Protein AF-A0AAD9UDW7-F1 (afdb_monomer_lite)

Foldseek 3Di:
DLVVLLQDDLVCSQVVLVVCCVVDDPVCNVVSVCCCCAENQNDWDFDDDDVPDTDIDGDDHVHYSVRRRCNVCVVVVHDDPVVVVCVVVVVVCVVVVDDPPDDDDDDDDDDDDDDDDDDPDDDDDDPDPDDDDDDD

Structure (mmCIF, N/CA/C/O backbone):
data_AF-A0AAD9UDW7-F1
#
_entry.id   AF-A0AAD9UDW7-F1
#
loop_
_atom_site.group_PDB
_atom_site.id
_atom_site.type_symbol
_atom_site.label_atom_id
_atom_site.label_alt_id
_atom_site.label_comp_id
_atom_site.label_asym_id
_atom_site.label_entity_id
_atom_site.label_seq_id
_atom_site.pdbx_PDB_ins_code
_atom_site.Cartn_x
_atom_site.Cartn_y
_atom_site.Cartn_z
_atom_site.occupancy
_atom_site.B_iso_or_equiv
_atom_site.auth_seq_id
_atom_site.auth_comp_id
_atom_site.auth_asym_id
_atom_site.auth_atom_id
_atom_site.pdbx_PDB_model_num
ATOM 1 N N . MET A 1 1 ? -3.778 -12.737 3.399 1.00 78.50 1 MET A N 1
ATOM 2 C CA . MET A 1 1 ? -4.960 -11.868 3.612 1.00 78.50 1 MET A CA 1
ATOM 3 C C . MET A 1 1 ? -4.651 -10.383 3.373 1.00 78.50 1 MET A C 1
ATOM 5 O O . MET A 1 1 ? -5.360 -9.782 2.583 1.00 78.50 1 MET A O 1
ATOM 9 N N . LEU A 1 2 ? -3.624 -9.783 4.004 1.00 88.69 2 LEU A N 1
ATOM 10 C CA . LEU A 1 2 ? -3.210 -8.379 3.760 1.00 88.69 2 LEU A CA 1
ATOM 11 C C . LEU A 1 2 ? -2.294 -8.211 2.534 1.00 88.69 2 LEU A C 1
ATOM 13 O O . LEU A 1 2 ? -2.432 -7.262 1.775 1.00 88.69 2 LEU A O 1
ATOM 17 N N . ASP A 1 3 ? -1.393 -9.165 2.330 1.00 90.06 3 ASP A N 1
ATOM 18 C CA . ASP A 1 3 ? -0.544 -9.340 1.145 1.00 90.06 3 ASP A CA 1
ATOM 19 C C . ASP A 1 3 ? -1.326 -9.357 -0.177 1.00 90.06 3 ASP A C 1
ATOM 21 O O . ASP A 1 3 ? -0.852 -8.830 -1.179 1.00 90.06 3 ASP A O 1
ATOM 25 N N . GLY A 1 4 ? -2.555 -9.879 -0.163 1.00 92.25 4 GLY A N 1
ATOM 26 C CA . GLY A 1 4 ? -3.457 -9.862 -1.317 1.00 92.25 4 GLY A CA 1
ATOM 27 C C . GLY A 1 4 ? -3.724 -8.459 -1.877 1.00 92.25 4 GLY A C 1
ATOM 28 O O . GLY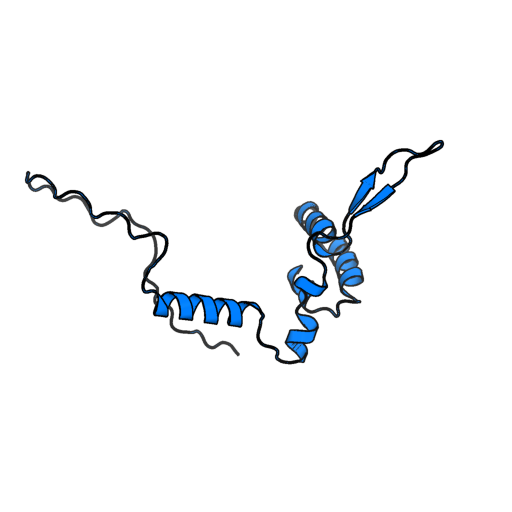 A 1 4 ? -3.935 -8.317 -3.079 1.00 92.25 4 GLY A O 1
ATOM 29 N N . LEU A 1 5 ? -3.638 -7.409 -1.048 1.00 94.75 5 LEU A N 1
ATOM 30 C CA . LEU A 1 5 ? -3.786 -6.022 -1.504 1.00 94.75 5 LEU A CA 1
ATOM 31 C C . LEU A 1 5 ? -2.692 -5.599 -2.491 1.00 94.75 5 LEU A C 1
ATOM 33 O O . LEU A 1 5 ? -2.919 -4.693 -3.287 1.00 94.75 5 LEU A O 1
ATOM 37 N N . ALA A 1 6 ? -1.519 -6.234 -2.458 1.00 93.94 6 ALA A N 1
ATOM 38 C CA . ALA A 1 6 ? -0.418 -5.898 -3.359 1.00 93.94 6 ALA A CA 1
ATOM 39 C C . ALA A 1 6 ? -0.686 -6.332 -4.805 1.00 93.94 6 ALA A C 1
ATOM 41 O O . ALA A 1 6 ? -0.047 -5.814 -5.716 1.00 93.94 6 ALA A O 1
ATOM 42 N N . PHE A 1 7 ? -1.637 -7.246 -5.003 1.00 93.81 7 PHE A N 1
ATOM 43 C CA . PHE A 1 7 ? -2.030 -7.771 -6.308 1.00 93.81 7 PHE A CA 1
ATOM 44 C C . PHE A 1 7 ? -3.306 -7.133 -6.854 1.00 93.81 7 PHE A C 1
ATOM 46 O O . PHE A 1 7 ? -3.706 -7.455 -7.969 1.00 93.81 7 PHE A O 1
ATOM 53 N N . LEU A 1 8 ? -3.966 -6.252 -6.098 1.00 95.50 8 LEU A N 1
ATOM 54 C CA . LEU A 1 8 ? -5.086 -5.476 -6.622 1.00 95.50 8 LEU A CA 1
ATOM 55 C C . LEU A 1 8 ? -4.565 -4.326 -7.490 1.00 95.50 8 LEU A C 1
ATOM 57 O O . LEU A 1 8 ? -3.517 -3.759 -7.156 1.00 95.50 8 LEU A O 1
ATOM 61 N N . PRO A 1 9 ? -5.318 -3.915 -8.528 1.00 95.44 9 PRO A N 1
ATOM 62 C CA . PRO A 1 9 ? -5.075 -2.642 -9.187 1.00 95.44 9 PRO A CA 1
ATOM 63 C C . PRO A 1 9 ? -4.955 -1.529 -8.135 1.00 95.44 9 PRO A C 1
ATOM 65 O O . PRO A 1 9 ? -5.756 -1.507 -7.193 1.00 95.44 9 PRO A O 1
ATOM 68 N N . PRO A 1 10 ? -4.002 -0.585 -8.254 1.00 93.88 10 PRO A N 1
ATOM 69 C CA . PRO A 1 10 ? -3.802 0.466 -7.252 1.00 93.88 10 PRO A CA 1
ATOM 70 C C . PRO A 1 10 ? -5.066 1.276 -6.918 1.00 93.88 10 PRO A C 1
ATOM 72 O O . PRO A 1 10 ? -5.203 1.776 -5.801 1.00 93.88 10 PRO A O 1
ATOM 75 N N . THR A 1 11 ? -6.004 1.382 -7.864 1.00 95.25 11 THR A N 1
ATOM 76 C CA . THR A 1 11 ? -7.317 2.021 -7.686 1.00 95.25 11 THR A CA 1
ATOM 77 C C . THR A 1 11 ? -8.207 1.284 -6.685 1.00 95.25 11 THR A C 1
ATOM 79 O O . THR A 1 11 ? -8.927 1.914 -5.908 1.00 95.25 11 THR A O 1
ATOM 82 N N . ASP A 1 12 ? -8.103 -0.042 -6.647 1.00 96.38 12 ASP A N 1
ATOM 83 C CA . ASP A 1 12 ? -9.020 -0.932 -5.934 1.00 96.38 12 ASP A CA 1
ATOM 84 C C . ASP A 1 12 ? -8.501 -1.295 -4.538 1.00 96.38 12 ASP A C 1
ATOM 86 O O . ASP A 1 12 ? -9.249 -1.799 -3.699 1.00 96.38 12 ASP A O 1
ATOM 90 N N . VAL A 1 13 ? -7.234 -0.983 -4.243 1.00 96.06 13 VAL A N 1
ATOM 91 C CA . VAL A 1 13 ? -6.599 -1.219 -2.934 1.00 96.06 13 VAL A CA 1
ATOM 92 C C . VAL A 1 13 ? -7.399 -0.584 -1.793 1.00 96.06 13 VAL A C 1
ATOM 94 O O . VAL A 1 13 ? -7.553 -1.189 -0.731 1.00 96.06 13 VAL A O 1
ATOM 97 N N . SER A 1 14 ? -7.948 0.614 -2.009 1.00 95.12 14 SER A N 1
ATOM 98 C CA . SER A 1 14 ? -8.770 1.315 -1.014 1.00 95.12 14 SER A CA 1
ATOM 99 C C . SER A 1 14 ? -10.047 0.538 -0.666 1.00 95.12 14 SER A C 1
ATOM 101 O O . SER A 1 14 ? -10.325 0.297 0.510 1.00 95.12 14 SER A O 1
ATOM 103 N N . ALA A 1 15 ? -10.772 0.067 -1.682 1.00 96.25 15 ALA A N 1
ATOM 104 C CA . ALA A 1 15 ? -11.975 -0.743 -1.523 1.00 96.25 15 ALA A CA 1
ATOM 105 C C . ALA A 1 15 ? -11.661 -2.111 -0.893 1.00 96.25 15 ALA A C 1
ATOM 107 O O . ALA A 1 15 ? -12.358 -2.550 0.028 1.00 96.25 15 ALA A O 1
ATOM 108 N N . GLY A 1 16 ? -10.568 -2.753 -1.320 1.00 95.62 16 GLY A N 1
ATOM 109 C CA . GLY A 1 16 ? -10.079 -4.002 -0.732 1.00 95.62 16 GLY A CA 1
ATOM 110 C C . GLY A 1 16 ? -9.754 -3.861 0.757 1.00 95.62 16 GLY A C 1
ATOM 111 O O . GLY A 1 16 ? -10.108 -4.728 1.557 1.00 95.62 16 GLY A O 1
ATOM 112 N N . MET A 1 17 ? -9.157 -2.736 1.16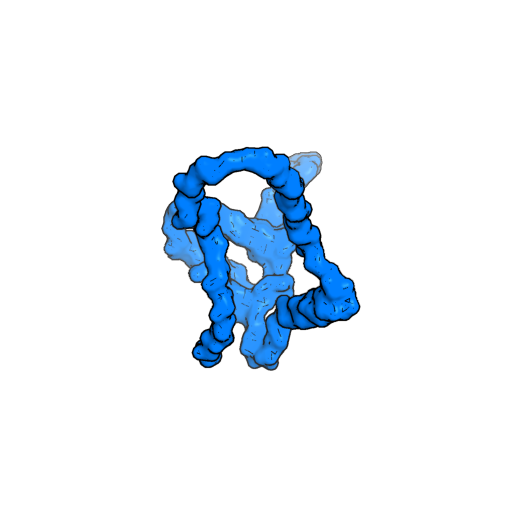0 1.00 95.88 17 MET A N 1
ATOM 113 C CA . MET A 1 17 ? -8.863 -2.432 2.563 1.00 95.88 17 MET A CA 1
ATOM 114 C C . MET A 1 17 ? -10.143 -2.290 3.402 1.00 95.88 17 MET A C 1
ATOM 116 O O . MET A 1 17 ? -10.216 -2.808 4.521 1.00 95.88 17 MET A O 1
ATOM 120 N N . THR A 1 18 ? -11.178 -1.635 2.864 1.00 95.12 18 THR A N 1
ATOM 121 C CA . THR A 1 18 ? -12.492 -1.543 3.520 1.00 95.12 18 THR A CA 1
ATOM 122 C C . THR A 1 18 ? -13.124 -2.920 3.695 1.00 95.12 18 THR A C 1
ATOM 124 O O . THR A 1 18 ? -13.633 -3.220 4.774 1.00 95.12 18 THR A O 1
ATOM 127 N N . HIS A 1 19 ? -13.043 -3.783 2.680 1.00 94.75 19 HIS A N 1
ATOM 128 C CA . HIS A 1 19 ? -13.552 -5.148 2.778 1.00 94.75 19 HIS A CA 1
ATOM 129 C C . HIS A 1 19 ? -12.789 -5.965 3.830 1.00 94.75 19 HIS A C 1
ATOM 131 O O . HIS A 1 19 ? -13.413 -6.586 4.691 1.00 94.75 19 HIS A O 1
ATOM 137 N N . LEU A 1 20 ? -11.454 -5.887 3.850 1.00 93.56 20 LEU A N 1
ATOM 138 C CA . LEU A 1 20 ? -10.617 -6.581 4.835 1.00 93.56 20 LEU A CA 1
ATOM 139 C C . LEU A 1 20 ? -10.971 -6.216 6.278 1.00 93.56 20 LEU A C 1
ATOM 141 O O . LEU A 1 20 ? -11.000 -7.098 7.135 1.00 93.56 20 LEU A O 1
ATOM 145 N N . ARG A 1 21 ? -11.308 -4.950 6.549 1.00 93.00 21 ARG A N 1
ATOM 146 C CA . ARG A 1 21 ? -11.769 -4.510 7.878 1.00 93.00 21 ARG A CA 1
ATOM 147 C C . ARG A 1 21 ? -13.040 -5.231 8.342 1.00 93.00 21 ARG A C 1
ATOM 149 O O . ARG A 1 21 ? -13.198 -5.419 9.541 1.00 93.00 21 ARG A O 1
ATOM 156 N N . THR A 1 22 ? -13.925 -5.639 7.430 1.00 93.31 22 THR A N 1
ATOM 157 C CA . THR A 1 22 ? -15.183 -6.327 7.787 1.00 93.31 22 THR A CA 1
ATOM 158 C C . THR A 1 22 ? -15.003 -7.805 8.120 1.00 93.31 22 THR A C 1
ATOM 160 O O . THR A 1 22 ? -15.789 -8.357 8.884 1.00 93.31 22 THR A O 1
ATOM 163 N N . ILE A 1 23 ? -13.970 -8.437 7.564 1.00 93.19 23 ILE A N 1
ATOM 164 C CA . ILE A 1 23 ? -13.714 -9.876 7.711 1.00 93.19 23 ILE A CA 1
ATOM 165 C C . ILE A 1 23 ? -12.570 -10.178 8.686 1.00 93.19 23 ILE A C 1
ATOM 167 O O . ILE A 1 23 ? -12.389 -11.326 9.091 1.00 93.19 23 ILE A O 1
ATOM 171 N N . ALA A 1 24 ? -11.783 -9.169 9.064 1.00 91.06 24 ALA A N 1
ATOM 172 C CA . ALA A 1 24 ? -10.683 -9.335 9.997 1.00 91.06 24 ALA A CA 1
ATOM 173 C C . ALA A 1 24 ? -11.193 -9.669 11.413 1.00 91.06 24 ALA A C 1
ATOM 175 O O . ALA A 1 24 ? -12.089 -8.994 11.926 1.00 91.06 24 ALA A O 1
ATOM 176 N N . PRO A 1 25 ? -10.598 -10.665 12.094 1.00 94.00 25 PRO A N 1
ATOM 177 C CA . PRO A 1 25 ? -10.945 -10.967 13.476 1.00 94.00 25 PRO A CA 1
ATOM 178 C C . PRO A 1 25 ? -10.550 -9.805 14.396 1.00 94.00 25 PRO A C 1
ATOM 180 O O . PRO A 1 25 ? -9.543 -9.135 14.164 1.00 94.00 25 PRO A O 1
ATOM 183 N N . ALA A 1 26 ? -11.287 -9.612 15.495 1.00 92.94 26 ALA A N 1
ATOM 184 C CA . ALA A 1 26 ? -11.054 -8.511 16.438 1.00 92.94 26 ALA A CA 1
ATOM 185 C C . ALA A 1 26 ? -9.610 -8.461 16.977 1.00 92.94 26 ALA A C 1
ATOM 187 O O . ALA A 1 26 ? -9.055 -7.381 17.164 1.00 92.94 26 ALA A O 1
ATOM 188 N N . LEU A 1 27 ? -8.970 -9.623 17.153 1.00 94.81 27 LEU A N 1
ATOM 189 C CA . LEU A 1 27 ? -7.564 -9.730 17.562 1.00 94.81 27 LEU A CA 1
ATOM 190 C C . LEU A 1 27 ? -6.616 -9.051 16.556 1.00 94.81 27 LEU A C 1
ATOM 192 O O . LEU A 1 27 ? -5.645 -8.416 16.955 1.00 94.81 27 LEU A O 1
ATOM 196 N N . ALA A 1 28 ? -6.918 -9.127 15.258 1.00 92.75 28 ALA A N 1
ATOM 197 C CA . ALA A 1 28 ? -6.119 -8.522 14.194 1.00 92.75 28 ALA A CA 1
ATOM 198 C C . ALA A 1 28 ? -6.478 -7.051 13.919 1.00 92.75 28 ALA A C 1
ATOM 200 O O . ALA A 1 28 ? -5.788 -6.404 13.130 1.00 92.75 28 ALA A O 1
ATOM 201 N N . ALA A 1 29 ? -7.511 -6.497 14.564 1.00 93.44 29 ALA A N 1
ATOM 202 C CA . ALA A 1 29 ? -7.940 -5.119 14.336 1.00 93.44 29 ALA A CA 1
ATOM 203 C C . ALA A 1 29 ? -6.800 -4.090 14.487 1.00 93.44 29 ALA A C 1
ATOM 205 O O . ALA A 1 29 ? -6.669 -3.260 13.589 1.00 93.44 29 ALA A O 1
ATOM 206 N N . PRO A 1 30 ? -5.911 -4.157 15.506 1.00 95.12 30 PRO A N 1
ATOM 207 C CA . PRO A 1 30 ? -4.796 -3.214 15.628 1.00 95.12 30 PRO A CA 1
ATOM 208 C C . PRO A 1 30 ? -3.818 -3.280 14.450 1.00 95.12 30 PRO A C 1
ATOM 210 O O . PRO A 1 30 ? -3.312 -2.250 14.006 1.00 95.12 30 PRO A O 1
ATOM 213 N N . LEU A 1 31 ? -3.574 -4.483 13.920 1.00 95.19 31 LEU A N 1
ATOM 214 C CA . LEU A 1 31 ? -2.689 -4.698 12.776 1.00 95.19 31 LEU A CA 1
ATOM 215 C C . LEU A 1 31 ? -3.299 -4.124 11.491 1.00 95.19 31 LEU A C 1
ATOM 217 O O . LEU A 1 31 ? -2.619 -3.426 10.743 1.00 95.19 31 LEU A O 1
ATOM 221 N N . VAL A 1 32 ? -4.583 -4.392 11.255 1.00 95.50 32 VAL A N 1
ATOM 222 C CA . VAL A 1 32 ? -5.333 -3.884 10.095 1.00 95.50 32 VAL A CA 1
ATOM 223 C C . VAL A 1 32 ? -5.409 -2.355 10.133 1.00 95.50 32 VAL A C 1
ATOM 225 O O . VAL A 1 32 ? -5.175 -1.699 9.119 1.00 95.50 32 VAL A O 1
ATOM 228 N N . ASP A 1 33 ? -5.652 -1.774 11.309 1.00 95.00 33 ASP A N 1
ATOM 229 C CA . ASP A 1 33 ? -5.666 -0.323 11.506 1.00 95.00 33 ASP A CA 1
ATOM 230 C C . ASP A 1 33 ? -4.294 0.312 11.265 1.00 95.00 33 ASP A C 1
ATOM 232 O O . ASP A 1 33 ? -4.201 1.380 10.656 1.00 95.00 33 ASP A O 1
ATOM 236 N N . TYR A 1 34 ? -3.227 -0.330 11.746 1.00 95.62 34 TYR A N 1
ATOM 237 C CA . TYR A 1 34 ? -1.861 0.115 11.493 1.00 95.62 34 TYR A CA 1
ATOM 238 C C . TYR A 1 34 ? -1.537 0.083 9.999 1.00 95.62 34 TYR A C 1
ATOM 240 O O . TYR A 1 34 ? -0.997 1.060 9.471 1.00 95.62 34 TYR A O 1
ATOM 248 N N . PHE A 1 35 ? -1.891 -1.010 9.316 1.00 95.44 35 PHE A N 1
ATOM 249 C CA . PHE A 1 35 ? -1.630 -1.169 7.891 1.00 95.44 35 PHE A CA 1
ATOM 250 C C . PHE A 1 35 ? -2.338 -0.080 7.082 1.00 95.44 35 PHE A C 1
ATOM 252 O O . PHE A 1 35 ? -1.711 0.609 6.280 1.00 95.44 35 PHE A O 1
ATOM 259 N N . ASP A 1 36 ? -3.616 0.153 7.370 1.00 95.19 36 ASP A N 1
ATOM 260 C CA . ASP A 1 36 ? -4.401 1.180 6.695 1.00 95.19 36 ASP A CA 1
ATOM 261 C C . ASP A 1 36 ? -3.793 2.583 6.855 1.00 95.19 36 ASP A C 1
ATOM 263 O O . ASP A 1 36 ? -3.590 3.322 5.887 1.00 95.19 36 ASP A O 1
ATOM 267 N N . LYS A 1 37 ? -3.409 2.924 8.091 1.00 95.19 37 LYS A N 1
ATOM 268 C CA . LYS A 1 37 ? -2.819 4.228 8.421 1.00 95.19 37 LYS A CA 1
ATOM 269 C C . LYS A 1 37 ? -1.426 4.428 7.836 1.00 95.19 37 LYS A C 1
ATOM 271 O O . LYS A 1 37 ? -1.029 5.568 7.604 1.00 95.19 37 LYS A O 1
ATOM 276 N N . THR A 1 38 ? -0.675 3.353 7.635 1.00 95.44 38 THR A N 1
ATOM 277 C CA . THR A 1 38 ? 0.736 3.430 7.234 1.00 95.44 38 THR A CA 1
ATOM 278 C C . THR A 1 38 ? 0.910 3.293 5.722 1.00 95.44 38 THR A C 1
ATOM 280 O O . THR A 1 38 ? 1.773 3.970 5.162 1.00 95.44 38 THR A O 1
ATOM 283 N N . TYR A 1 39 ? 0.071 2.488 5.061 1.00 95.25 39 TYR A N 1
ATOM 284 C CA . TYR A 1 39 ? 0.267 2.069 3.667 1.00 95.25 39 TYR A CA 1
ATOM 285 C C . TYR A 1 39 ? -0.861 2.472 2.704 1.00 95.25 39 TYR A C 1
ATOM 287 O O . TYR A 1 39 ? -0.605 2.583 1.505 1.00 95.25 39 TYR A O 1
ATOM 295 N N . VAL A 1 40 ? -2.093 2.697 3.186 1.00 94.81 40 VAL A N 1
ATOM 296 C CA . VAL A 1 40 ? -3.270 2.894 2.313 1.00 94.81 40 VAL A CA 1
ATOM 297 C C . VAL A 1 40 ? -3.868 4.295 2.465 1.00 94.81 40 VAL A C 1
ATOM 299 O O . VAL A 1 40 ? -3.639 5.166 1.623 1.00 94.81 40 VAL A O 1
ATOM 302 N N . HIS A 1 41 ? -4.631 4.549 3.531 1.00 94.00 41 HIS A N 1
ATOM 303 C CA . HIS A 1 41 ? -5.375 5.799 3.690 1.00 94.00 41 HIS A CA 1
ATOM 304 C C . HIS A 1 41 ? -4.627 6.879 4.473 1.00 94.00 41 HIS A C 1
ATOM 306 O O . HIS A 1 41 ? -5.065 8.035 4.455 1.00 94.00 41 HIS A O 1
ATOM 312 N N . GLY A 1 42 ? -3.521 6.561 5.141 1.00 92.38 42 GLY A N 1
ATOM 313 C CA . GLY A 1 42 ? -2.901 7.536 6.032 1.00 92.38 42 GLY A CA 1
ATOM 314 C C . GLY A 1 42 ? -3.739 7.756 7.295 1.00 92.38 42 GLY A C 1
ATOM 315 O O . GLY A 1 42 ? -4.627 6.974 7.633 1.00 92.38 42 GLY A O 1
ATOM 316 N N . HIS A 1 43 ? -3.485 8.845 8.010 1.00 92.56 43 HIS A N 1
ATOM 317 C CA . HIS A 1 43 ? -4.234 9.164 9.226 1.00 92.56 43 HIS A CA 1
ATOM 318 C C . HIS A 1 43 ? -4.502 10.658 9.344 1.00 92.56 43 HIS A C 1
ATOM 320 O O . HIS A 1 43 ? -3.832 11.482 8.728 1.00 92.56 43 HIS A O 1
ATOM 326 N N . TYR A 1 44 ? -5.496 11.024 10.147 1.00 91.19 44 TYR A N 1
ATOM 327 C CA . TYR A 1 44 ? -5.794 12.421 10.427 1.00 91.19 44 TYR A CA 1
ATOM 328 C C . TYR A 1 44 ? -5.074 12.872 11.693 1.00 91.19 44 TYR A C 1
ATOM 330 O O . TYR A 1 44 ? -5.091 12.180 12.710 1.00 91.19 44 TYR A O 1
ATOM 338 N N . ARG A 1 45 ? -4.485 14.067 11.643 1.00 89.69 45 ARG A N 1
ATOM 339 C CA . ARG A 1 45 ? -3.991 14.783 12.824 1.00 89.69 45 ARG A CA 1
ATOM 340 C C . ARG A 1 45 ? -4.782 16.059 13.030 1.00 89.69 45 ARG A C 1
ATOM 342 O O . ARG A 1 45 ? -5.227 16.682 12.063 1.00 89.69 45 ARG A O 1
ATOM 349 N N . GLN A 1 46 ? -4.909 16.484 14.279 1.00 86.12 46 GLN A N 1
ATOM 350 C CA . GLN A 1 46 ? -5.389 17.831 14.550 1.00 86.12 46 GLN A CA 1
ATOM 351 C C . GLN A 1 46 ? -4.317 18.840 14.124 1.00 86.12 46 GLN A C 1
ATOM 353 O O . GLN A 1 46 ? -3.151 18.748 14.509 1.00 86.12 46 GLN A O 1
ATOM 358 N N . GLY A 1 47 ? -4.709 19.755 13.245 1.00 80.19 47 GLY A N 1
ATOM 359 C CA . GLY A 1 47 ? -3.920 20.916 12.868 1.00 80.19 47 GLY A CA 1
ATOM 360 C C . GLY A 1 47 ? -4.026 22.010 13.925 1.00 80.19 47 GLY A C 1
ATOM 361 O O . GLY A 1 47 ? -4.809 21.916 14.869 1.00 80.19 47 GLY A O 1
ATOM 362 N N . ARG A 1 48 ? -3.244 23.080 13.753 1.00 81.75 48 ARG A N 1
ATOM 363 C CA . ARG A 1 48 ? -3.351 24.253 14.627 1.00 81.75 48 ARG A CA 1
ATOM 364 C C . ARG A 1 48 ? -4.787 24.801 14.575 1.00 81.75 48 ARG A C 1
ATOM 366 O O . ARG A 1 48 ? -5.294 24.982 13.463 1.00 81.75 48 ARG A O 1
ATOM 373 N N . PRO A 1 49 ? -5.422 25.072 15.729 1.00 76.00 49 PRO A N 1
ATOM 374 C CA . PRO A 1 49 ? -6.719 25.732 15.765 1.00 76.00 49 PRO A CA 1
ATOM 375 C C . PRO A 1 49 ? -6.626 27.073 15.035 1.00 76.00 49 PRO A C 1
ATOM 377 O O . PRO A 1 49 ? -5.708 27.855 15.284 1.00 76.00 49 PRO A O 1
ATOM 380 N N . GLN A 1 50 ? -7.555 27.329 14.119 1.00 69.75 50 GLN A N 1
ATOM 381 C CA . GLN A 1 50 ? -7.796 28.677 13.599 1.00 69.75 50 GLN A CA 1
ATOM 382 C C . GLN A 1 50 ? -8.969 29.282 14.373 1.00 69.75 50 GLN A C 1
ATOM 384 O O . GLN A 1 50 ? -9.731 28.544 15.001 1.00 69.75 50 GLN A O 1
ATOM 389 N N . LEU A 1 51 ? -9.084 30.616 14.365 1.00 68.12 51 LEU A N 1
ATOM 390 C CA . LEU A 1 51 ? -10.153 31.354 15.045 1.00 68.12 51 LEU A CA 1
ATOM 391 C C . LEU A 1 51 ? -11.519 30.730 14.684 1.00 68.12 51 LEU A C 1
ATOM 393 O O . LEU A 1 51 ? -12.004 30.911 13.572 1.00 68.12 51 LEU A O 1
ATOM 397 N N . GLY A 1 52 ? -12.099 29.949 15.603 1.00 67.75 52 GLY A N 1
ATOM 398 C CA . GLY A 1 52 ? -13.427 29.348 15.447 1.00 67.75 52 GLY A CA 1
ATOM 399 C C . GLY A 1 52 ? -13.521 27.827 15.259 1.00 67.75 52 GLY A C 1
ATOM 400 O O . GLY A 1 52 ? -14.643 27.348 15.122 1.00 67.75 52 GLY A O 1
ATOM 401 N N . GLY A 1 53 ? -12.439 27.030 15.284 1.00 76.50 53 GLY A N 1
ATOM 402 C CA . GLY A 1 53 ? -12.633 25.568 15.259 1.00 76.50 53 GLY A CA 1
ATOM 403 C C . GLY A 1 53 ? -11.405 24.655 15.227 1.00 76.50 53 GLY A C 1
ATOM 404 O O . GLY A 1 53 ? -10.265 25.079 15.028 1.00 76.50 53 GLY A O 1
ATOM 405 N N . ILE A 1 54 ? -11.677 23.355 15.405 1.00 81.12 54 ILE A N 1
ATOM 406 C CA . ILE A 1 54 ? -10.709 22.263 15.236 1.00 81.12 54 ILE A CA 1
ATOM 407 C C . ILE A 1 54 ? -10.557 21.980 13.739 1.00 81.12 54 ILE A C 1
ATOM 409 O O . ILE A 1 54 ? -11.510 21.579 13.073 1.00 81.12 54 ILE A O 1
ATOM 413 N N . ARG A 1 55 ? -9.340 22.131 13.209 1.00 83.94 55 ARG A N 1
ATOM 414 C CA . ARG A 1 55 ? -9.012 21.738 11.833 1.00 83.94 55 ARG A CA 1
ATOM 415 C C . ARG A 1 55 ? -8.384 20.349 11.833 1.00 83.94 55 ARG A C 1
ATOM 417 O O . ARG A 1 55 ? -7.313 20.168 12.403 1.00 83.94 55 ARG A O 1
ATOM 424 N N . MET A 1 56 ? -8.991 19.377 11.157 1.00 86.75 56 MET A N 1
ATOM 425 C CA . MET A 1 56 ? -8.351 18.080 10.907 1.00 86.75 56 MET A CA 1
ATOM 426 C C . MET A 1 56 ? -7.559 18.125 9.598 1.00 86.75 56 MET A C 1
ATOM 428 O O . MET A 1 56 ? -8.061 18.581 8.573 1.00 86.75 56 MET A O 1
ATOM 432 N N . VAL A 1 57 ? -6.309 17.665 9.628 1.00 89.19 57 VAL A N 1
ATOM 433 C CA . VAL A 1 57 ? -5.432 17.575 8.454 1.00 89.19 57 VAL A CA 1
ATOM 434 C C . VAL A 1 57 ? -5.155 16.107 8.171 1.00 89.19 57 VAL A C 1
ATOM 436 O O . VAL A 1 57 ? -4.709 15.380 9.060 1.00 89.19 57 VAL A O 1
ATOM 439 N N . ARG A 1 58 ? -5.396 15.676 6.931 1.00 88.38 58 ARG A N 1
ATOM 440 C CA . ARG A 1 58 ? -5.031 14.333 6.479 1.00 88.38 58 ARG A CA 1
ATOM 441 C C . ARG A 1 58 ? -3.524 14.262 6.249 1.00 88.38 58 ARG A C 1
ATOM 443 O O . ARG A 1 58 ? -2.971 15.081 5.517 1.00 88.38 58 ARG A O 1
ATOM 450 N N . ILE A 1 59 ? -2.873 13.293 6.875 1.00 92.94 59 ILE A N 1
ATOM 451 C CA . ILE A 1 59 ? -1.490 12.916 6.599 1.00 92.94 59 ILE A CA 1
ATOM 452 C C . ILE A 1 59 ? -1.527 11.772 5.595 1.00 92.94 59 ILE A C 1
ATOM 454 O O . ILE A 1 59 ? -2.260 10.803 5.788 1.00 92.94 59 ILE A O 1
ATOM 458 N N . ALA A 1 60 ? -0.752 11.905 4.522 1.00 92.06 60 ALA A N 1
ATOM 459 C CA . ALA A 1 60 ? -0.552 10.834 3.557 1.00 92.06 60 ALA A CA 1
ATOM 460 C C . ALA A 1 60 ? 0.058 9.586 4.234 1.00 92.06 60 ALA A C 1
ATOM 462 O O . ALA A 1 60 ? 0.740 9.721 5.255 1.00 92.06 60 ALA A O 1
ATOM 463 N N . PRO A 1 61 ? -0.181 8.379 3.696 1.00 94.62 61 PRO A N 1
ATOM 464 C CA . PRO A 1 61 ? 0.497 7.173 4.162 1.00 94.62 61 PRO A CA 1
ATOM 465 C C . PRO A 1 61 ? 2.021 7.335 4.073 1.00 94.62 61 PRO A C 1
ATOM 467 O O . PRO A 1 61 ? 2.533 8.002 3.174 1.00 94.62 61 PRO A O 1
ATOM 470 N N . MET A 1 62 ? 2.738 6.718 5.013 1.00 94.81 62 MET A N 1
ATOM 471 C CA . MET A 1 62 ? 4.204 6.749 5.062 1.00 94.81 62 MET A CA 1
ATOM 472 C C . MET A 1 62 ? 4.816 6.058 3.840 1.00 94.81 62 MET A C 1
ATOM 474 O O . MET A 1 62 ? 5.820 6.527 3.310 1.00 94.81 62 MET A O 1
ATOM 478 N N . TYR A 1 63 ? 4.183 4.976 3.385 1.00 93.38 63 TYR A N 1
ATOM 479 C CA . TYR A 1 63 ? 4.597 4.213 2.214 1.00 93.38 63 TYR A CA 1
ATOM 480 C C . T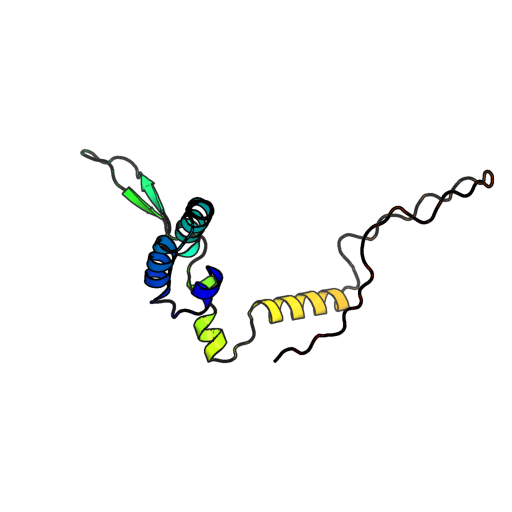YR A 1 63 ? 3.438 4.178 1.210 1.00 93.38 63 TYR A C 1
ATOM 482 O O . TYR A 1 63 ? 2.504 3.392 1.382 1.00 93.38 63 TYR A O 1
ATOM 490 N N . PRO A 1 64 ? 3.446 5.054 0.189 1.00 92.00 64 PRO A N 1
ATOM 491 C CA . PRO A 1 64 ? 2.381 5.120 -0.808 1.00 92.00 64 PRO A CA 1
ATOM 492 C C . PRO A 1 64 ? 2.182 3.786 -1.532 1.00 92.00 64 PRO A C 1
ATOM 494 O O . PRO A 1 64 ? 3.151 3.069 -1.771 1.00 92.00 64 PRO A O 1
ATOM 497 N N . VAL A 1 65 ? 0.948 3.483 -1.947 1.00 93.69 65 VAL A N 1
ATOM 498 C CA . VAL A 1 65 ? 0.583 2.240 -2.663 1.00 93.69 65 VAL A CA 1
ATOM 499 C C . VAL A 1 65 ? 1.519 1.944 -3.836 1.00 93.69 65 VAL A C 1
ATOM 501 O O . VAL A 1 65 ? 1.959 0.814 -4.008 1.00 93.69 65 VAL A O 1
ATOM 504 N N . GLN A 1 66 ? 1.912 2.976 -4.581 1.00 90.81 66 GLN A N 1
ATOM 505 C CA . GLN A 1 66 ? 2.802 2.881 -5.742 1.00 90.81 66 GLN A CA 1
ATOM 506 C C . GLN A 1 66 ? 4.201 2.334 -5.410 1.00 90.81 66 GLN A C 1
ATOM 508 O O . GLN A 1 66 ? 4.921 1.923 -6.310 1.00 90.81 66 GLN A O 1
ATOM 513 N N . THR A 1 67 ? 4.611 2.360 -4.140 1.00 90.12 67 THR A N 1
ATOM 514 C CA . THR A 1 67 ? 5.945 1.904 -3.715 1.00 90.12 67 THR A CA 1
ATOM 515 C C . THR A 1 67 ? 6.009 0.415 -3.393 1.00 90.12 67 THR A C 1
ATOM 517 O O . THR A 1 67 ? 7.091 -0.163 -3.445 1.00 90.12 67 THR A O 1
ATOM 520 N N . TRP A 1 68 ? 4.877 -0.208 -3.053 1.00 91.69 68 TRP A N 1
ATOM 521 C CA . TRP A 1 68 ? 4.829 -1.597 -2.584 1.00 91.69 68 TRP A CA 1
ATOM 522 C C . TRP A 1 68 ? 3.871 -2.492 -3.373 1.00 91.69 68 TRP A C 1
ATOM 524 O O . TRP A 1 68 ? 3.953 -3.714 -3.254 1.00 91.69 68 TRP A O 1
ATOM 534 N N . ASN A 1 69 ? 2.957 -1.917 -4.156 1.00 93.81 69 ASN A N 1
ATOM 535 C CA . ASN A 1 69 ? 2.059 -2.679 -5.012 1.00 93.81 69 ASN A CA 1
ATOM 536 C C . ASN A 1 69 ? 2.850 -3.362 -6.141 1.00 93.81 69 ASN A C 1
ATOM 538 O O . ASN A 1 69 ? 3.803 -2.797 -6.677 1.00 93.81 69 ASN A O 1
ATOM 542 N N . VAL A 1 70 ? 2.459 -4.590 -6.475 1.00 91.94 70 VAL A N 1
ATOM 543 C CA . VAL A 1 70 ? 3.135 -5.434 -7.470 1.00 91.94 70 VAL A CA 1
ATOM 544 C C . VAL A 1 70 ? 2.205 -5.850 -8.610 1.00 91.94 70 VAL A C 1
ATOM 546 O O . VAL A 1 70 ? 2.602 -6.680 -9.421 1.00 91.94 70 VAL A O 1
ATOM 549 N N . HIS A 1 71 ? 0.986 -5.308 -8.686 1.00 93.62 71 HIS A N 1
ATOM 550 C CA . HIS A 1 71 ? -0.024 -5.688 -9.674 1.00 93.62 71 HIS A CA 1
ATOM 551 C C . HIS A 1 71 ? 0.507 -5.566 -11.106 1.00 93.62 71 HIS A C 1
ATOM 553 O O . HIS A 1 71 ? 0.593 -6.570 -11.810 1.00 93.62 71 HIS A O 1
ATOM 559 N N . ASP A 1 72 ? 0.949 -4.368 -11.496 1.00 90.81 72 ASP A N 1
ATOM 560 C CA . ASP A 1 72 ? 1.446 -4.113 -12.852 1.00 90.81 72 ASP A CA 1
ATOM 561 C C . ASP A 1 72 ? 2.704 -4.937 -13.148 1.00 90.81 72 ASP A C 1
ATOM 563 O O . ASP A 1 72 ? 2.804 -5.555 -14.202 1.00 90.81 72 ASP A O 1
ATOM 567 N N . ALA A 1 73 ? 3.626 -5.029 -12.183 1.00 88.62 73 ALA A N 1
ATOM 568 C CA . ALA A 1 73 ? 4.840 -5.831 -12.325 1.00 88.62 73 ALA A CA 1
ATOM 569 C C . ALA A 1 73 ? 4.528 -7.323 -12.535 1.00 88.62 73 ALA A C 1
ATOM 571 O O . ALA A 1 73 ? 5.202 -7.997 -13.305 1.00 88.62 73 ALA A O 1
ATOM 572 N N . THR A 1 74 ? 3.483 -7.836 -11.878 1.00 90.00 74 THR A N 1
ATOM 573 C CA . THR A 1 74 ? 3.038 -9.228 -12.031 1.00 90.00 74 THR A CA 1
ATOM 574 C C . THR A 1 74 ? 2.407 -9.459 -13.403 1.00 90.00 74 THR A C 1
ATOM 576 O O . THR A 1 74 ? 2.629 -10.504 -14.004 1.00 90.00 74 THR A O 1
ATOM 579 N N . LEU A 1 75 ? 1.630 -8.498 -13.913 1.00 91.56 75 LEU A N 1
ATOM 580 C CA . LEU A 1 75 ? 1.011 -8.601 -15.238 1.00 91.56 75 LEU A CA 1
ATOM 581 C C . LEU A 1 75 ? 2.024 -8.465 -16.381 1.00 91.56 75 LEU A C 1
ATOM 583 O O . LEU A 1 75 ? 1.851 -9.098 -17.420 1.00 91.56 75 LEU A O 1
ATOM 587 N N . ASN A 1 76 ? 3.065 -7.657 -16.185 1.00 90.12 76 ASN A N 1
ATOM 588 C CA . ASN A 1 76 ? 4.089 -7.384 -17.193 1.00 90.12 76 ASN A CA 1
ATOM 589 C C . ASN A 1 76 ? 5.292 -8.342 -17.133 1.00 90.12 76 ASN 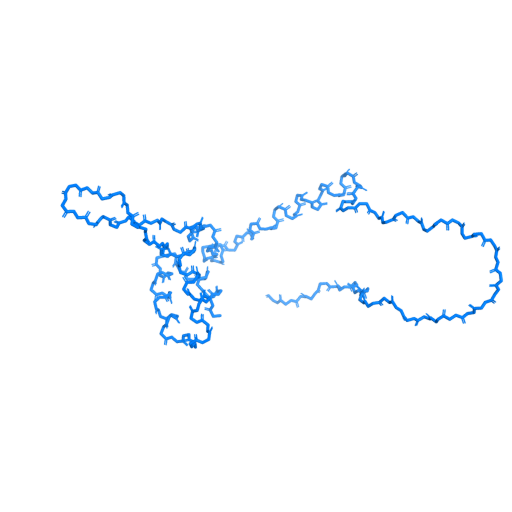A C 1
ATOM 591 O O . ASN A 1 76 ? 6.197 -8.204 -17.951 1.00 90.12 76 ASN A O 1
ATOM 595 N N . ASP A 1 77 ? 5.308 -9.295 -16.193 1.00 85.06 77 ASP A N 1
ATOM 596 C CA . ASP A 1 77 ? 6.457 -10.175 -15.907 1.00 85.06 77 ASP A CA 1
ATOM 597 C C . ASP A 1 77 ? 7.754 -9.388 -15.613 1.00 85.06 77 ASP A C 1
ATOM 599 O O . ASP A 1 77 ? 8.865 -9.767 -15.991 1.00 85.06 77 ASP A O 1
ATOM 603 N N . ASP A 1 78 ? 7.611 -8.242 -14.939 1.00 82.81 78 ASP A N 1
ATOM 604 C CA . ASP A 1 78 ? 8.739 -7.380 -14.613 1.00 82.81 78 ASP A CA 1
ATOM 605 C C . ASP A 1 78 ? 9.609 -8.001 -13.504 1.00 82.81 78 ASP A C 1
ATOM 607 O O . ASP A 1 78 ? 9.103 -8.569 -12.525 1.00 82.81 78 ASP A O 1
ATOM 611 N N . PRO A 1 79 ? 10.943 -7.834 -13.576 1.00 72.38 79 PRO A N 1
ATOM 612 C CA . PRO A 1 79 ? 11.838 -8.269 -12.518 1.00 72.38 79 PRO A CA 1
ATOM 613 C C . PRO A 1 79 ? 11.476 -7.594 -11.189 1.00 72.38 79 PRO A C 1
ATOM 615 O O . PRO A 1 79 ? 11.460 -6.369 -11.069 1.00 72.38 79 PRO A O 1
ATOM 618 N N . ARG A 1 80 ? 11.237 -8.403 -10.150 1.00 68.06 80 ARG A N 1
ATOM 619 C CA . ARG A 1 80 ? 10.956 -7.910 -8.795 1.00 68.06 80 ARG A CA 1
ATOM 620 C C . ARG A 1 80 ? 12.102 -6.998 -8.346 1.00 68.06 80 ARG A C 1
ATOM 622 O O . ARG A 1 80 ? 13.233 -7.457 -8.295 1.00 68.06 80 ARG A O 1
ATOM 629 N N . THR A 1 81 ? 11.823 -5.751 -7.963 1.00 62.66 81 THR A N 1
ATOM 630 C CA . THR A 1 81 ? 12.812 -4.695 -7.618 1.00 62.66 81 THR A CA 1
ATOM 631 C C . THR A 1 81 ? 13.940 -5.119 -6.666 1.00 62.66 81 THR A C 1
ATOM 633 O O . THR A 1 81 ? 15.035 -4.552 -6.689 1.00 62.66 81 THR A O 1
ATOM 636 N N . TYR A 1 82 ? 13.705 -6.139 -5.845 1.00 58.03 82 TYR A N 1
ATOM 637 C CA . TYR A 1 82 ? 14.705 -6.731 -4.964 1.00 58.03 82 TYR A CA 1
ATOM 638 C C . TYR A 1 82 ? 15.835 -7.458 -5.727 1.00 58.03 82 TYR A C 1
ATOM 640 O O . TYR A 1 82 ? 16.982 -7.410 -5.293 1.00 58.03 82 TYR A O 1
ATOM 648 N N . ASN A 1 83 ? 15.581 -8.024 -6.910 1.00 64.62 83 ASN A N 1
ATOM 649 C CA .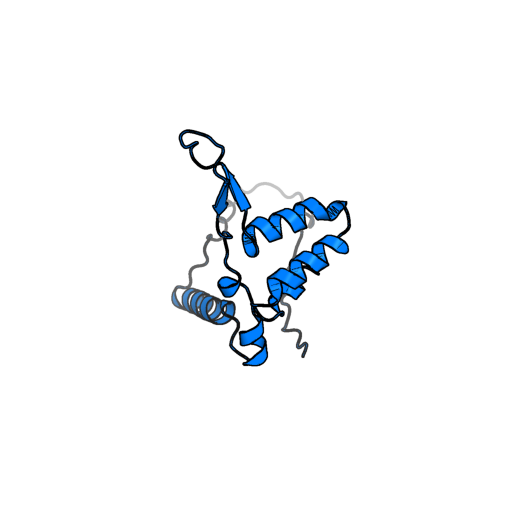 ASN A 1 83 ? 16.554 -8.843 -7.637 1.00 64.62 83 ASN A CA 1
ATOM 650 C C . ASN A 1 83 ? 17.751 -8.051 -8.191 1.00 64.62 83 ASN A C 1
ATOM 652 O O . ASN A 1 83 ? 18.860 -8.572 -8.199 1.00 64.62 83 ASN A O 1
ATOM 656 N N . VAL A 1 84 ? 17.575 -6.791 -8.603 1.00 68.38 84 VAL A N 1
ATOM 657 C CA . VAL A 1 84 ? 18.673 -5.957 -9.121 1.00 68.38 84 VAL A CA 1
ATOM 658 C C . VAL A 1 84 ? 19.563 -5.487 -7.976 1.00 68.38 84 VAL A C 1
ATOM 660 O O . VAL A 1 84 ? 20.787 -5.528 -8.088 1.00 68.38 84 VAL A O 1
ATOM 663 N N . SER A 1 85 ? 18.958 -5.090 -6.854 1.00 70.19 85 SER A N 1
ATOM 664 C CA . SER A 1 85 ? 19.694 -4.680 -5.652 1.00 70.19 85 SER A CA 1
ATOM 665 C C . SER A 1 85 ? 20.431 -5.863 -5.029 1.00 70.19 85 SER A C 1
ATOM 667 O O . SER A 1 85 ? 21.591 -5.730 -4.645 1.00 70.19 85 SER A O 1
ATOM 669 N N . GLU A 1 86 ? 19.805 -7.040 -4.983 1.00 74.62 86 GLU A N 1
ATOM 670 C CA . GLU A 1 86 ? 20.461 -8.282 -4.579 1.00 74.62 86 GLU A CA 1
ATOM 671 C C . GLU A 1 86 ? 21.562 -8.697 -5.542 1.00 74.62 86 GLU A C 1
ATOM 673 O O . GLU A 1 86 ? 22.655 -9.020 -5.090 1.00 74.62 86 GLU A O 1
ATOM 678 N N . ALA A 1 87 ? 21.322 -8.658 -6.854 1.00 78.19 87 ALA A N 1
ATOM 679 C CA . ALA A 1 87 ? 22.335 -8.990 -7.849 1.00 78.19 87 ALA A CA 1
ATOM 680 C C . ALA A 1 87 ? 23.537 -8.046 -7.741 1.00 78.19 87 ALA A C 1
ATOM 682 O O . ALA A 1 87 ? 24.681 -8.500 -7.790 1.00 78.19 87 ALA A O 1
ATOM 683 N N . TRP A 1 88 ? 23.294 -6.750 -7.533 1.00 80.12 88 TRP A N 1
ATOM 684 C CA . TRP A 1 88 ? 24.348 -5.769 -7.314 1.00 80.12 88 TRP A CA 1
ATOM 685 C C . TRP A 1 88 ? 25.082 -6.006 -5.991 1.00 80.12 88 TRP A C 1
ATOM 687 O O . TRP A 1 88 ? 26.304 -6.125 -6.008 1.00 80.12 88 TRP A O 1
ATOM 697 N N . ASN A 1 89 ? 24.375 -6.163 -4.867 1.00 81.25 89 ASN A N 1
ATOM 698 C CA . ASN A 1 89 ? 24.982 -6.429 -3.556 1.00 81.25 89 ASN A CA 1
ATOM 699 C C . ASN A 1 89 ? 25.773 -7.742 -3.554 1.00 81.25 89 ASN A C 1
ATOM 701 O O . ASN A 1 89 ? 26.857 -7.825 -2.978 1.00 81.25 89 ASN A O 1
ATOM 705 N N . ASN A 1 90 ? 25.259 -8.766 -4.231 1.00 80.25 90 ASN A N 1
ATOM 706 C CA . ASN A 1 90 ? 25.915 -10.055 -4.377 1.00 80.25 90 ASN A CA 1
ATOM 707 C C . ASN A 1 90 ? 27.181 -9.924 -5.234 1.00 80.25 90 ASN A C 1
ATOM 709 O O . ASN A 1 90 ? 28.254 -10.376 -4.832 1.00 80.25 90 ASN A O 1
ATOM 713 N N . LYS A 1 91 ? 27.099 -9.229 -6.374 1.00 84.00 91 LYS A N 1
ATOM 714 C CA . LYS A 1 91 ? 28.261 -8.941 -7.224 1.00 84.00 91 LYS A CA 1
ATOM 715 C C . LYS A 1 91 ? 29.306 -8.092 -6.493 1.00 84.00 91 LYS A C 1
ATOM 717 O O . LYS A 1 91 ? 30.490 -8.391 -6.579 1.00 84.00 91 LYS A O 1
ATOM 722 N N . TYR A 1 92 ? 28.881 -7.092 -5.725 1.00 81.25 92 TYR A N 1
ATOM 723 C CA . TYR A 1 92 ? 29.736 -6.258 -4.878 1.00 81.25 92 TYR A CA 1
ATOM 724 C C . TYR A 1 92 ? 30.465 -7.091 -3.814 1.00 81.25 92 TYR A C 1
ATOM 726 O O . TYR A 1 92 ? 31.681 -6.973 -3.666 1.00 81.25 92 TYR A O 1
ATOM 734 N N . ARG A 1 93 ? 29.759 -8.016 -3.146 1.00 80.38 93 ARG A N 1
ATOM 735 C CA . ARG A 1 93 ? 30.355 -8.981 -2.204 1.00 80.38 93 ARG A CA 1
ATOM 736 C C . ARG A 1 93 ? 31.455 -9.821 -2.849 1.00 80.38 93 ARG A C 1
ATOM 738 O O . ARG A 1 93 ? 32.512 -9.997 -2.251 1.00 80.38 93 ARG A O 1
ATOM 745 N N . HIS A 1 94 ? 31.217 -10.319 -4.062 1.00 79.69 94 HIS A N 1
ATOM 746 C CA . HIS A 1 94 ? 32.205 -11.102 -4.808 1.00 79.69 94 HIS A CA 1
ATOM 747 C C . HIS A 1 94 ? 33.390 -10.254 -5.290 1.00 79.69 94 HIS A C 1
ATOM 749 O O . HIS A 1 94 ? 34.509 -10.753 -5.333 1.00 79.69 94 HIS A O 1
ATOM 755 N N . LEU A 1 95 ? 33.163 -8.980 -5.626 1.00 83.69 95 LEU A N 1
ATOM 756 C CA . LEU A 1 95 ? 34.216 -8.061 -6.065 1.00 83.69 95 LEU A CA 1
ATOM 757 C C . LEU A 1 95 ? 35.142 -7.619 -4.925 1.00 83.69 95 LEU A C 1
ATOM 759 O O . LEU A 1 95 ? 36.329 -7.419 -5.160 1.00 83.69 95 LEU A O 1
ATOM 763 N N . ILE A 1 96 ? 34.613 -7.443 -3.712 1.00 79.88 96 ILE A N 1
ATOM 764 C CA . ILE A 1 96 ? 35.364 -6.862 -2.585 1.00 79.88 96 ILE A CA 1
ATOM 765 C C . ILE A 1 96 ? 35.872 -7.923 -1.605 1.00 79.88 96 ILE A C 1
ATOM 767 O O . ILE A 1 96 ? 36.784 -7.647 -0.834 1.00 79.88 96 ILE A O 1
ATOM 771 N N . GLY A 1 97 ? 35.330 -9.144 -1.628 1.00 68.38 97 GLY A N 1
ATOM 772 C CA . GLY A 1 97 ? 35.860 -10.276 -0.857 1.00 68.38 97 GLY A CA 1
ATOM 773 C C . GLY A 1 97 ? 35.727 -10.153 0.668 1.00 68.38 97 GLY A C 1
ATOM 774 O O . GLY A 1 97 ? 36.174 -11.040 1.391 1.00 68.38 97 GLY A O 1
ATOM 775 N N . HIS A 1 98 ? 35.093 -9.092 1.175 1.00 65.31 98 HIS A N 1
ATOM 776 C CA . HIS A 1 98 ? 34.872 -8.874 2.602 1.00 65.31 98 HIS A CA 1
ATOM 777 C C . HIS A 1 98 ? 33.427 -9.201 2.995 1.00 65.31 98 HIS A C 1
ATOM 779 O O . HIS A 1 98 ? 32.467 -8.687 2.419 1.00 65.31 98 HIS A O 1
ATOM 785 N N . GLN A 1 99 ? 33.274 -10.054 4.009 1.00 59.56 99 GLN A N 1
ATOM 786 C CA . GLN A 1 99 ? 32.012 -10.248 4.719 1.00 59.56 99 GLN A CA 1
ATOM 787 C C . GLN A 1 99 ? 31.957 -9.256 5.887 1.00 59.56 99 GLN A C 1
ATOM 789 O O . GLN A 1 99 ? 32.864 -9.224 6.716 1.00 59.56 99 GLN A O 1
ATOM 794 N N . HIS A 1 100 ? 30.905 -8.437 5.941 1.00 59.16 100 HIS A N 1
ATOM 795 C CA . HIS A 1 100 ? 30.566 -7.641 7.119 1.00 59.16 100 HIS A CA 1
ATOM 796 C C . HIS A 1 100 ? 29.327 -8.253 7.790 1.00 59.16 100 HIS A C 1
ATOM 798 O O . HIS A 1 100 ? 28.321 -8.442 7.103 1.00 59.16 100 HIS A O 1
ATOM 804 N N . PRO A 1 101 ? 29.361 -8.534 9.105 1.00 59.38 101 PRO A N 1
ATOM 805 C CA . PRO A 1 101 ? 30.470 -8.310 10.035 1.00 59.38 101 PRO A CA 1
ATOM 806 C C . PRO A 1 101 ? 31.597 -9.353 9.882 1.00 59.38 101 PRO A C 1
ATOM 808 O O . PRO A 1 101 ? 31.350 -10.452 9.383 1.00 59.38 101 PRO A O 1
ATOM 811 N N . PRO A 1 102 ? 32.832 -9.014 10.300 1.00 68.31 102 PRO A N 1
ATOM 812 C CA . PRO A 1 102 ? 33.946 -9.953 10.282 1.00 68.31 102 PRO A CA 1
ATOM 813 C C . PRO A 1 102 ? 33.648 -11.178 11.163 1.00 68.31 102 PRO A C 1
ATOM 815 O O . PRO A 1 102 ? 32.919 -11.055 12.154 1.00 68.31 102 PRO A O 1
ATOM 818 N N . PRO A 1 103 ? 34.216 -12.353 10.833 1.00 71.81 103 PRO A N 1
ATOM 819 C CA . PRO A 1 103 ? 34.109 -13.526 11.689 1.00 71.81 103 PRO A CA 1
ATOM 820 C C . PRO A 1 103 ? 34.648 -13.204 13.094 1.00 71.81 103 PRO A C 1
ATOM 822 O O . PRO A 1 103 ? 35.587 -12.408 13.221 1.00 71.81 103 PRO A O 1
ATOM 825 N N . PRO A 1 104 ? 34.067 -13.794 14.155 1.00 77.50 104 PRO A N 1
ATOM 826 C CA . PRO A 1 104 ? 34.553 -13.585 15.511 1.00 77.50 104 PRO A CA 1
ATOM 827 C C . PRO A 1 104 ? 36.036 -13.978 15.606 1.00 77.50 104 PRO A C 1
ATOM 829 O O . PRO A 1 104 ? 36.466 -14.910 14.916 1.00 77.50 104 PRO A O 1
ATOM 832 N N . PRO A 1 105 ? 36.832 -13.278 16.434 1.00 81.19 105 PRO A N 1
ATOM 833 C CA . PRO A 1 105 ? 38.244 -13.591 16.586 1.00 81.19 105 PRO A CA 1
ATOM 834 C C . PRO A 1 105 ? 38.420 -15.050 17.035 1.00 81.19 105 PRO A C 1
ATOM 836 O O . PRO A 1 105 ? 37.588 -15.559 17.796 1.00 81.19 105 PRO A O 1
ATOM 839 N N . PRO A 1 106 ? 39.487 -15.734 16.582 1.00 79.06 106 PRO A N 1
ATOM 840 C CA . PRO A 1 106 ? 39.782 -17.077 17.054 1.00 79.06 106 PRO A CA 1
ATOM 841 C C . PRO A 1 106 ? 39.932 -17.065 18.583 1.00 79.06 106 PRO A C 1
ATOM 843 O O . PRO A 1 106 ? 40.438 -16.082 19.138 1.00 79.06 106 PRO A O 1
ATOM 846 N N . PRO A 1 107 ? 39.500 -18.132 19.280 1.00 76.25 107 PRO A N 1
ATOM 847 C CA . PRO A 1 107 ? 39.716 -18.236 20.714 1.00 76.25 107 PRO A CA 1
ATOM 848 C C . PRO A 1 107 ? 41.220 -18.116 21.008 1.00 76.25 107 PRO A C 1
ATOM 850 O O . PRO A 1 107 ? 42.032 -18.617 20.220 1.00 76.25 107 PRO A O 1
ATOM 853 N N . PRO A 1 108 ? 41.614 -17.450 22.111 1.00 77.25 108 PRO A N 1
ATOM 854 C CA . PRO A 1 108 ? 43.019 -17.353 22.480 1.00 77.25 108 PRO A CA 1
ATOM 855 C C . PRO A 1 108 ? 43.618 -18.763 22.567 1.00 77.25 108 PRO A C 1
ATOM 857 O O . PRO A 1 108 ? 42.915 -19.681 23.006 1.00 77.25 108 PRO A O 1
ATOM 860 N N . PRO A 1 109 ? 44.882 -18.964 22.145 1.00 65.56 109 PRO A N 1
ATOM 861 C CA . PRO A 1 109 ? 45.536 -20.259 22.260 1.00 65.56 109 PRO A CA 1
ATOM 862 C C . PRO A 1 109 ? 45.468 -20.693 23.722 1.00 65.56 109 PRO A C 1
ATOM 864 O O . PRO A 1 109 ? 46.048 -20.056 24.601 1.00 65.56 109 PRO A O 1
ATOM 867 N N . GLY A 1 110 ? 44.671 -21.732 23.974 1.00 52.06 110 GLY A N 1
ATOM 868 C CA . GLY A 1 110 ? 44.463 -22.269 25.306 1.00 52.06 110 GLY A CA 1
ATOM 869 C C . GLY A 1 110 ? 45.814 -22.642 25.891 1.00 52.06 110 GLY A C 1
ATOM 870 O O . GLY A 1 110 ? 46.527 -23.474 25.328 1.00 52.06 110 GLY A O 1
ATOM 871 N N . GLY A 1 111 ? 46.172 -21.999 27.004 1.00 46.94 111 GLY A N 1
ATOM 872 C CA . GLY A 1 111 ? 47.277 -22.444 27.836 1.00 46.94 111 GLY A CA 1
ATOM 873 C C . GLY A 1 111 ? 47.076 -23.925 28.133 1.00 46.94 111 GLY A C 1
ATOM 874 O O . GLY A 1 111 ? 46.004 -24.331 28.583 1.00 46.94 111 GLY A O 1
ATOM 875 N N . GLY A 1 112 ? 48.078 -24.729 27.787 1.00 50.41 112 GLY A N 1
ATOM 876 C CA . GLY A 1 112 ? 48.036 -26.171 27.964 1.00 50.41 112 GLY A CA 1
ATOM 877 C C . GLY A 1 112 ? 47.682 -26.538 29.402 1.00 50.41 112 GLY A C 1
ATOM 878 O O . GLY A 1 112 ? 48.254 -26.005 30.350 1.00 50.41 112 GLY A O 1
ATOM 879 N N . GLY A 1 113 ? 46.744 -27.467 29.558 1.00 41.56 113 GLY A N 1
ATOM 880 C CA . GLY A 1 113 ? 46.391 -27.981 30.870 1.00 41.56 113 GLY A CA 1
ATOM 881 C C . GLY A 1 113 ? 45.231 -28.962 30.839 1.00 41.56 113 GLY A C 1
ATOM 882 O O . GLY A 1 113 ? 44.093 -28.558 31.011 1.00 41.56 113 GLY A O 1
ATOM 883 N N . GLY A 1 114 ? 45.559 -30.248 30.695 1.00 40.31 114 GLY A N 1
ATOM 884 C CA . GLY A 1 114 ? 44.821 -31.339 31.339 1.00 40.31 114 GLY A CA 1
ATOM 885 C C . GLY A 1 114 ? 43.539 -31.806 30.654 1.00 40.31 114 GLY A C 1
ATOM 886 O O . GLY A 1 114 ? 42.553 -31.088 30.558 1.00 40.31 114 GLY A O 1
ATOM 887 N N . GLY A 1 115 ? 43.548 -33.068 30.222 1.00 48.59 115 GLY A N 1
ATOM 888 C CA . GLY A 1 115 ? 42.387 -33.751 29.671 1.00 48.59 115 GLY A CA 1
ATOM 889 C C . GLY A 1 115 ? 41.190 -33.798 30.625 1.00 48.59 115 GLY A C 1
ATOM 890 O O . GLY A 1 115 ? 41.323 -34.007 31.827 1.00 48.59 115 GLY A O 1
ATOM 891 N N . GLY A 1 116 ? 40.009 -33.654 30.034 1.00 38.69 116 GLY A N 1
ATOM 892 C CA . GLY A 1 116 ? 38.711 -33.809 30.677 1.00 38.69 116 GLY A CA 1
ATOM 893 C C . GLY A 1 116 ? 37.632 -33.506 29.647 1.00 38.69 116 GLY A C 1
ATOM 894 O O . GLY A 1 116 ? 37.271 -32.354 29.441 1.00 38.69 116 GLY A O 1
ATOM 895 N N . GLY A 1 117 ? 37.187 -34.526 28.913 1.00 46.50 117 GLY A N 1
ATOM 896 C CA . GLY A 1 117 ? 36.132 -34.362 27.916 1.00 46.50 117 GLY A CA 1
ATOM 897 C C . GLY A 1 117 ? 34.784 -34.058 28.565 1.00 46.50 117 GLY A C 1
ATOM 898 O O . GLY A 1 117 ? 34.386 -34.779 29.471 1.00 46.50 117 GLY A O 1
ATOM 899 N N . ILE A 1 118 ? 34.069 -33.049 28.052 1.00 47.06 118 ILE A N 1
ATOM 900 C CA . ILE A 1 118 ? 32.602 -32.897 28.131 1.00 47.06 118 ILE A CA 1
ATOM 901 C C . ILE A 1 118 ? 32.124 -32.130 26.860 1.00 47.06 118 ILE A C 1
ATOM 903 O O . ILE A 1 118 ? 32.951 -31.535 26.171 1.00 47.06 118 ILE A O 1
ATOM 907 N N . PRO A 1 119 ? 30.843 -32.207 26.447 1.00 42.88 119 PRO A N 1
ATOM 908 C CA . PRO A 1 119 ? 30.352 -32.997 25.322 1.00 42.88 119 PRO A CA 1
ATOM 909 C C . PRO A 1 119 ? 30.000 -32.162 24.070 1.00 42.88 119 PRO A C 1
ATOM 911 O O . PRO A 1 119 ? 29.817 -30.946 24.115 1.00 42.88 119 PRO A O 1
ATOM 914 N N . ARG A 1 120 ? 29.827 -32.844 22.927 1.00 48.12 120 ARG A N 1
ATOM 915 C CA . ARG A 1 120 ? 29.218 -32.286 21.704 1.00 48.12 120 ARG A CA 1
ATOM 916 C C . ARG A 1 120 ? 27.726 -31.991 21.925 1.00 48.12 120 ARG A C 1
ATOM 918 O O . ARG A 1 120 ? 26.898 -32.804 21.537 1.00 48.12 120 ARG A O 1
ATOM 925 N N . SER A 1 121 ? 27.371 -30.850 22.509 1.00 51.59 121 SER A N 1
ATOM 926 C CA . SER A 1 121 ? 25.999 -30.309 22.428 1.00 51.59 121 SER A CA 1
ATOM 927 C C . SER A 1 121 ? 25.899 -28.920 23.063 1.00 51.59 121 SER A C 1
ATOM 929 O O . SER A 1 121 ? 25.534 -28.813 24.230 1.00 51.59 121 SER A O 1
ATOM 931 N N . ALA A 1 122 ? 26.204 -27.860 22.307 1.00 43.25 122 ALA A N 1
ATOM 932 C CA . ALA A 1 122 ? 25.764 -26.497 22.635 1.00 43.25 122 ALA A CA 1
ATOM 933 C C . ALA A 1 122 ? 25.921 -25.521 21.450 1.00 43.25 122 ALA A C 1
ATOM 935 O O . ALA A 1 122 ? 26.504 -24.460 21.614 1.00 43.25 122 ALA A O 1
ATOM 936 N N . TRP A 1 123 ? 25.411 -25.863 20.262 1.00 42.06 123 TRP A N 1
ATOM 937 C CA . TRP A 1 123 ? 25.084 -24.866 19.230 1.00 42.06 123 TRP A CA 1
ATOM 938 C C . TRP A 1 123 ? 23.869 -25.353 18.427 1.00 42.06 123 TRP A C 1
ATOM 940 O O . TRP A 1 123 ? 23.961 -26.413 17.802 1.00 42.06 123 TRP A O 1
ATOM 950 N N . PRO A 1 124 ? 22.723 -24.647 18.449 1.00 38.62 124 PRO A N 1
ATOM 951 C CA . PRO A 1 124 ? 21.611 -24.939 17.560 1.00 38.62 124 PRO A CA 1
ATOM 952 C C . PRO A 1 124 ? 21.746 -24.174 16.234 1.00 38.62 124 PRO A C 1
ATOM 954 O O . PRO A 1 124 ? 22.055 -22.985 16.224 1.00 38.62 124 PRO A O 1
ATOM 957 N N . SER A 1 125 ? 21.388 -24.866 15.146 1.00 37.09 125 SER A N 1
ATOM 958 C CA . SER A 1 125 ? 21.142 -24.376 13.776 1.00 37.09 125 SER A CA 1
ATOM 959 C C . SER A 1 125 ? 22.377 -23.874 13.014 1.00 37.09 125 SER A C 1
ATOM 961 O O . SER A 1 125 ? 23.169 -23.095 13.512 1.00 37.09 125 SER A O 1
ATOM 963 N N . GLY A 1 126 ? 22.648 -24.262 11.779 1.00 37.03 126 GLY A N 1
ATOM 964 C CA . GLY A 1 126 ? 21.897 -25.048 10.819 1.00 37.03 126 GLY A CA 1
ATOM 965 C C . GLY A 1 126 ? 22.669 -24.922 9.516 1.00 37.03 126 GLY A C 1
ATOM 966 O O . GLY A 1 126 ? 22.493 -23.962 8.775 1.00 37.03 126 GLY A O 1
ATOM 967 N N . SER A 1 127 ? 23.569 -25.869 9.265 1.00 45.50 127 SER A N 1
ATOM 968 C CA . SER A 1 127 ? 24.029 -26.134 7.909 1.00 45.50 127 SER A CA 1
ATOM 969 C C . SER A 1 127 ? 22.830 -26.670 7.138 1.00 45.50 127 SER A C 1
ATOM 971 O O . SER A 1 127 ? 22.496 -27.843 7.271 1.00 45.50 127 SER A O 1
ATOM 973 N N . SER A 1 128 ? 22.178 -25.817 6.357 1.00 35.47 128 SER A N 1
ATOM 974 C CA . SER A 1 128 ? 21.419 -26.281 5.204 1.00 35.47 128 SER A CA 1
ATOM 975 C C . SER A 1 128 ? 21.842 -25.459 4.001 1.00 35.47 128 SER A C 1
ATOM 977 O O . SER A 1 128 ? 21.406 -24.336 3.760 1.00 35.47 128 SER A O 1
ATOM 979 N N . CYS A 1 129 ? 22.782 -26.038 3.271 1.00 43.62 129 CYS A N 1
ATOM 980 C CA . CYS A 1 129 ? 22.846 -25.915 1.833 1.00 43.62 129 CYS A CA 1
ATOM 981 C C . CYS A 1 129 ? 21.506 -26.400 1.254 1.00 43.62 129 CYS A C 1
ATOM 983 O O . CYS A 1 129 ? 21.374 -27.561 0.881 1.00 43.62 129 CYS A O 1
ATOM 985 N N . GLU A 1 130 ? 20.503 -25.524 1.189 1.00 36.16 130 GLU A N 1
ATOM 986 C CA . GLU A 1 130 ? 19.305 -25.795 0.397 1.00 36.16 130 GLU A CA 1
ATOM 987 C C . GLU A 1 130 ? 19.570 -25.388 -1.051 1.00 36.16 130 GLU A C 1
ATOM 989 O O . GLU A 1 130 ? 19.707 -24.221 -1.415 1.00 36.16 130 GLU A O 1
ATOM 994 N N . THR A 1 131 ? 19.691 -26.421 -1.877 1.00 51.25 131 THR A N 1
ATOM 995 C CA . THR A 1 131 ? 19.423 -26.411 -3.314 1.00 51.25 131 THR A CA 1
ATOM 996 C C . THR A 1 131 ? 18.150 -25.628 -3.657 1.00 51.25 131 THR A C 1
ATOM 998 O O . THR A 1 131 ? 17.204 -25.637 -2.869 1.00 51.25 131 THR A O 1
ATOM 1001 N N . PRO A 1 132 ? 18.054 -25.029 -4.857 1.00 41.72 132 PRO A N 1
ATOM 1002 C CA . PRO A 1 132 ? 16.852 -24.320 -5.264 1.00 41.72 132 PRO A CA 1
ATOM 1003 C C . PRO A 1 132 ? 15.697 -25.312 -5.430 1.00 41.72 132 PRO A C 1
ATOM 1005 O O . PRO A 1 132 ? 15.717 -26.182 -6.304 1.00 41.72 132 PRO A O 1
ATOM 1008 N N . VAL A 1 133 ? 14.669 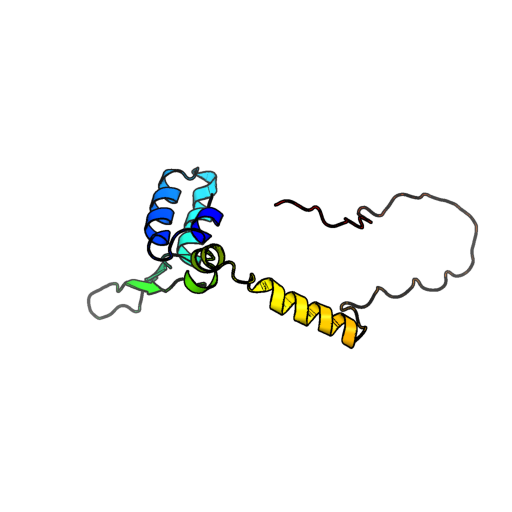-25.153 -4.603 1.00 35.16 133 VAL A N 1
ATOM 1009 C CA . VAL A 1 133 ? 13.350 -25.720 -4.862 1.00 35.16 133 VAL A CA 1
ATOM 1010 C C . VAL A 1 133 ? 12.763 -24.947 -6.043 1.00 35.16 133 VAL A C 1
ATOM 1012 O O . VAL A 1 133 ? 12.381 -23.787 -5.918 1.00 35.16 133 VAL A O 1
ATOM 1015 N N . LYS A 1 134 ? 12.726 -25.590 -7.215 1.00 40.66 134 LYS A N 1
ATOM 1016 C CA . LYS A 1 134 ? 11.846 -25.183 -8.314 1.00 40.66 134 LYS A CA 1
ATOM 1017 C C . LYS A 1 134 ? 10.409 -25.385 -7.848 1.00 40.66 134 LYS A C 1
ATOM 1019 O O . LYS A 1 134 ? 9.977 -26.527 -7.705 1.00 40.66 134 LYS A O 1
ATOM 1024 N N . ILE A 1 135 ? 9.679 -24.299 -7.653 1.00 40.16 135 ILE A N 1
ATOM 1025 C CA . ILE A 1 135 ? 8.221 -24.300 -7.725 1.00 40.16 135 ILE A CA 1
ATOM 1026 C C . ILE A 1 135 ? 7.863 -23.231 -8.757 1.00 40.16 135 ILE A C 1
ATOM 1028 O O . ILE A 1 135 ? 8.489 -22.175 -8.776 1.00 40.16 135 ILE A O 1
ATOM 1032 N N . PHE A 1 136 ? 6.962 -23.642 -9.647 1.00 46.94 136 PHE A N 1
ATOM 1033 C CA . PHE A 1 136 ? 6.457 -23.001 -10.860 1.00 46.94 136 PHE A CA 1
ATOM 1034 C C . PHE A 1 136 ? 6.360 -21.477 -10.833 1.00 46.94 136 PHE A C 1
ATOM 1036 O O . PHE A 1 136 ? 5.894 -20.934 -9.806 1.00 46.94 136 PHE A O 1
#

Radius of gyration: 25.78 Å; chains: 1; bounding box: 63×66×48 Å

Organism: Ridgeia piscesae (NCBI:txid27915)

Secondary structure (DSSP, 8-state):
--GGGGGS-TTTHHHHHHHHHHHS-GGGHHHHHHHIIIIIS-EEEEPPPBTTBPPEEEEPPSS-HHHH--HHHHHTTPPPTHHHHHHHHHHHHHHH---SSPPPPPPP-PPP-------S----------------

pLDDT: mean 77.23, std 19.51, range [35.16, 96.38]

Sequence (136 aa):
MLDGLAFLPPTDVSAGMTHLRTIAPALAAPLVDYFDKTYVHGHYRQGRPQLGGIRMVRIAPMYPVQTWNVHDATLNDDPRTYNVSEAWNNKYRHLIGHQHPPPPPPPPPGGGGGGGGIPRSAWPSGSSCETPVKIF